Protein AF-A0ABD1NYQ9-F1 (afdb_monomer_lite)

pLDDT: mean 74.1, std 24.16, range [28.47, 98.25]

Organism: NCBI:txid205694

InterPro domains:
  IPR009410 Allene oxide cyclase [PF06351] (4-105)
  IPR009410 Allene oxide cyclase [PF06351] (106-144)
  IPR009410 Allene oxide cyclase [PTHR31843] (4-106)
  IPR034871 Allene oxide cyclase superfamily [SSF141493] (4-106)
  IPR034871 Allene oxide cyclase superfamily [SSF141493] (107-146)
  IPR044859 Allene oxide cyclase/Dirigent protein [G3DSA:2.40.480.10] (2-106)
  IPR044859 Allene oxide cyclase/Dirigent protein [G3DSA:2.40.480.10] (107-146)

Sequence (146 aa):
MWMRKKGDRYEAIYSFYFGDYGHISVQGPYLTYEDTFLAVTGGSGVFEGVYGKVKLQQIVFPFKLFYTFYLQGIKDLPKELVVKPVAPTPAVEPSAVAKAAEPGATGIKDLPKELVVKPVAPTPAVEPSAAAKAAEPGATVSNFTN

Radius of gyration: 18.87 Å; chains: 1; bounding box: 48×45×46 Å

Structure (mmCIF, N/CA/C/O backbone):
data_AF-A0ABD1NYQ9-F1
#
_entry.id   AF-A0ABD1NYQ9-F1
#
loop_
_atom_site.group_PDB
_atom_site.id
_atom_site.type_symbol
_atom_site.label_atom_id
_atom_site.label_alt_id
_atom_site.label_comp_id
_atom_site.label_asym_id
_atom_site.label_entity_id
_atom_site.label_seq_id
_atom_site.pdbx_PDB_ins_code
_atom_site.Cartn_x
_atom_site.Cartn_y
_atom_site.Cartn_z
_atom_site.occupancy
_atom_site.B_iso_or_equiv
_atom_site.auth_seq_id
_atom_site.auth_comp_id
_atom_site.auth_asym_id
_atom_site.auth_atom_id
_atom_site.pdbx_PDB_model_num
ATOM 1 N N . MET A 1 1 ? 27.108 -21.649 -10.436 1.00 34.84 1 MET A N 1
ATOM 2 C CA . MET A 1 1 ? 26.912 -20.466 -11.303 1.00 34.84 1 MET A CA 1
ATOM 3 C C . MET A 1 1 ? 25.720 -19.690 -10.755 1.00 34.84 1 MET A C 1
ATOM 5 O O . MET A 1 1 ? 24.607 -20.183 -10.858 1.00 34.84 1 MET A O 1
ATOM 9 N N . TRP A 1 2 ? 25.940 -18.562 -10.073 1.00 43.78 2 TRP A N 1
ATOM 10 C CA . TRP A 1 2 ? 24.861 -17.779 -9.450 1.00 43.78 2 TRP A CA 1
ATOM 11 C C . TRP A 1 2 ? 24.343 -16.741 -10.451 1.00 43.78 2 TRP A C 1
ATOM 13 O O . TRP A 1 2 ? 25.077 -15.829 -10.829 1.00 43.78 2 TRP A O 1
ATOM 23 N N . MET A 1 3 ? 23.100 -16.884 -10.914 1.00 49.00 3 MET A N 1
ATOM 24 C CA . MET A 1 3 ? 22.448 -15.857 -11.731 1.00 49.00 3 MET A CA 1
ATOM 25 C C . MET A 1 3 ? 22.124 -14.646 -10.846 1.00 49.00 3 MET A C 1
ATOM 27 O O . MET A 1 3 ? 21.293 -14.736 -9.944 1.00 49.00 3 MET A O 1
ATOM 31 N N . ARG A 1 4 ? 22.778 -13.505 -11.093 1.00 62.50 4 ARG A N 1
ATOM 32 C CA . ARG A 1 4 ? 22.405 -12.224 -10.474 1.00 62.50 4 ARG A CA 1
ATOM 33 C C . ARG A 1 4 ? 21.104 -11.728 -11.106 1.00 62.50 4 ARG A C 1
ATOM 35 O O . ARG A 1 4 ? 21.055 -11.536 -12.320 1.00 62.50 4 ARG A O 1
ATOM 42 N N . LYS A 1 5 ? 20.070 -11.481 -10.296 1.00 71.50 5 LYS A N 1
ATOM 43 C CA . LYS A 1 5 ? 18.899 -10.712 -10.742 1.00 71.50 5 LYS A CA 1
ATOM 44 C C . LYS A 1 5 ? 19.327 -9.265 -11.003 1.00 71.50 5 LYS A C 1
ATOM 46 O O . LYS A 1 5 ? 20.144 -8.714 -10.266 1.00 71.50 5 LYS A O 1
ATOM 51 N N . LYS A 1 6 ? 18.827 -8.673 -12.089 1.00 80.75 6 LYS A N 1
ATOM 52 C CA . LYS A 1 6 ? 19.170 -7.310 -12.508 1.00 80.75 6 LYS A CA 1
ATOM 53 C C . LYS A 1 6 ? 18.158 -6.339 -11.896 1.00 80.75 6 LYS A C 1
ATOM 55 O O . LYS A 1 6 ? 17.075 -6.165 -12.441 1.00 80.75 6 LYS A O 1
ATOM 60 N N . GLY A 1 7 ? 18.509 -5.754 -10.757 1.00 83.44 7 GLY A N 1
ATOM 61 C CA . GLY A 1 7 ? 17.722 -4.725 -10.086 1.00 83.44 7 GLY A CA 1
ATOM 62 C C . GLY A 1 7 ? 18.226 -4.454 -8.671 1.00 83.44 7 GLY A C 1
ATOM 63 O O . GLY A 1 7 ? 19.181 -5.088 -8.218 1.00 83.44 7 GLY A O 1
ATOM 64 N N . ASP A 1 8 ? 17.578 -3.514 -7.996 1.00 88.38 8 ASP A N 1
ATOM 65 C CA . ASP A 1 8 ? 18.021 -2.968 -6.718 1.00 88.38 8 ASP A CA 1
ATOM 66 C C . ASP A 1 8 ? 17.158 -3.481 -5.560 1.00 88.38 8 ASP A C 1
ATOM 68 O O . ASP A 1 8 ? 15.987 -3.845 -5.725 1.00 88.38 8 ASP A O 1
ATOM 72 N N . ARG A 1 9 ? 17.764 -3.529 -4.371 1.00 91.00 9 ARG A N 1
ATOM 73 C CA . ARG A 1 9 ? 17.089 -3.836 -3.110 1.00 91.00 9 ARG A CA 1
ATOM 74 C C . ARG A 1 9 ? 17.113 -2.606 -2.223 1.00 91.00 9 ARG A C 1
ATOM 76 O O . ARG A 1 9 ? 18.184 -2.091 -1.917 1.00 91.00 9 ARG A O 1
ATOM 83 N N . TYR A 1 10 ? 15.939 -2.226 -1.745 1.00 91.62 10 TYR A N 1
ATOM 84 C CA . TYR A 1 10 ? 15.756 -1.164 -0.770 1.00 91.62 10 TYR A CA 1
ATOM 85 C C . TYR A 1 10 ? 15.081 -1.710 0.486 1.00 91.62 10 TYR A C 1
ATOM 87 O O . TYR A 1 10 ? 14.274 -2.640 0.417 1.00 91.62 10 TYR A O 1
ATOM 95 N N . GLU A 1 1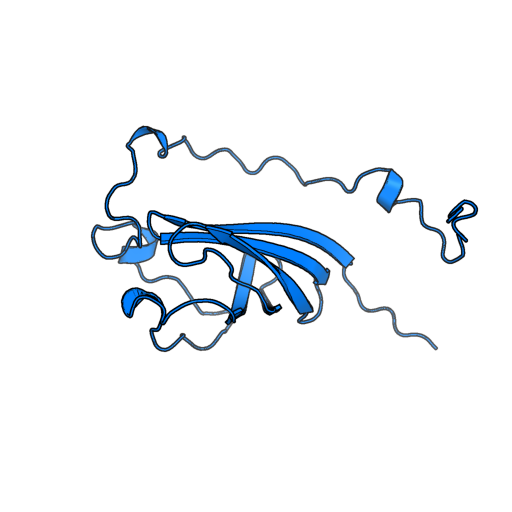1 ? 15.398 -1.098 1.621 1.00 93.56 11 GLU A N 1
ATOM 96 C CA . GLU A 1 11 ? 14.569 -1.156 2.822 1.00 93.56 11 GLU A CA 1
ATOM 97 C C . GLU A 1 11 ? 13.699 0.102 2.817 1.00 93.56 11 GLU A C 1
ATOM 99 O O . GLU A 1 11 ? 14.222 1.216 2.772 1.00 93.56 11 GLU A O 1
ATOM 104 N N . ALA A 1 12 ? 12.380 -0.070 2.779 1.00 91.75 12 ALA A N 1
ATOM 105 C CA . ALA A 1 12 ? 11.437 1.021 2.598 1.00 91.75 12 ALA A CA 1
ATOM 106 C C . ALA A 1 12 ? 10.601 1.232 3.861 1.00 91.75 12 ALA A C 1
ATOM 108 O O . ALA A 1 12 ? 10.087 0.276 4.440 1.00 91.75 12 ALA A O 1
ATOM 109 N N . ILE A 1 13 ? 10.445 2.497 4.252 1.00 96.69 13 ILE A N 1
ATOM 110 C CA . ILE A 1 13 ? 9.573 2.950 5.338 1.00 96.69 13 ILE A CA 1
ATOM 111 C C . ILE A 1 13 ? 8.752 4.109 4.781 1.00 96.69 13 ILE A C 1
ATOM 113 O O . ILE A 1 13 ? 9.320 5.119 4.367 1.00 96.69 13 ILE A O 1
ATOM 117 N N . TYR A 1 14 ? 7.435 3.946 4.703 1.00 95.88 14 TYR A N 1
ATOM 118 C CA . TYR A 1 14 ? 6.533 4.958 4.149 1.00 95.88 14 TYR A CA 1
ATOM 119 C C . TYR A 1 14 ? 5.091 4.730 4.612 1.00 95.88 14 TYR A C 1
ATOM 121 O O . TYR A 1 14 ? 4.774 3.706 5.222 1.00 95.88 14 TYR A O 1
ATOM 129 N N . SER A 1 15 ? 4.214 5.689 4.311 1.00 94.12 15 SER A N 1
ATOM 130 C CA . SER A 1 15 ? 2.808 5.660 4.719 1.00 94.12 15 SER A CA 1
ATOM 131 C C . SER A 1 15 ? 1.874 5.919 3.537 1.00 94.12 15 SER A C 1
ATOM 133 O O . SER A 1 15 ? 2.187 6.693 2.633 1.00 94.12 15 SER A O 1
ATOM 135 N N . PHE A 1 16 ? 0.708 5.278 3.559 1.00 95.00 16 PHE A N 1
ATOM 136 C CA . PHE A 1 16 ? -0.387 5.478 2.614 1.00 95.00 16 PHE A CA 1
ATOM 137 C C . PHE A 1 16 ? -1.454 6.353 3.258 1.00 95.00 16 PHE A C 1
ATOM 139 O O . PHE A 1 16 ? -2.014 5.964 4.281 1.00 95.00 16 PHE A O 1
ATOM 146 N N . TYR A 1 17 ? -1.749 7.503 2.655 1.00 93.31 17 TYR A N 1
ATOM 147 C CA . TYR A 1 17 ? -2.754 8.443 3.147 1.00 93.31 17 TYR A CA 1
ATOM 148 C C . TYR A 1 17 ? -4.071 8.278 2.389 1.00 93.31 17 TYR A C 1
ATOM 150 O O . TYR A 1 17 ? -4.098 8.332 1.161 1.00 93.31 17 TYR A O 1
ATOM 158 N N . PHE A 1 18 ? -5.162 8.125 3.134 1.00 90.50 18 PHE A N 1
ATOM 159 C CA . PHE A 1 18 ? -6.522 7.947 2.622 1.00 90.50 18 PHE A CA 1
ATOM 160 C C . PHE A 1 18 ? -7.418 9.131 3.015 1.00 90.50 18 PHE A C 1
ATOM 162 O O . PHE A 1 18 ? -8.580 8.952 3.368 1.00 90.50 18 PHE A O 1
ATOM 169 N N . GLY A 1 19 ? -6.873 10.351 2.993 1.00 89.44 19 GLY A N 1
ATOM 170 C CA . GLY A 1 19 ? -7.613 11.552 3.384 1.00 89.44 19 GLY A CA 1
ATOM 171 C C . GLY A 1 19 ? -8.132 11.471 4.818 1.00 89.44 19 GLY A C 1
ATOM 172 O O . GLY A 1 19 ? -7.413 11.050 5.727 1.00 89.44 19 GLY A O 1
ATOM 173 N N . ASP A 1 20 ? -9.404 11.820 4.993 1.00 88.88 20 ASP A N 1
ATOM 174 C CA . ASP A 1 20 ? -10.081 11.859 6.294 1.00 88.88 20 ASP A CA 1
ATOM 175 C C . ASP A 1 20 ? -10.214 10.475 6.949 1.00 88.88 20 ASP A C 1
ATOM 177 O O . ASP A 1 20 ? -10.423 10.373 8.158 1.00 88.88 20 ASP A O 1
ATOM 181 N N . TYR A 1 21 ? -10.046 9.391 6.183 1.00 90.94 21 TYR A N 1
ATOM 182 C CA . TYR A 1 21 ? -10.023 8.039 6.739 1.00 90.94 21 TYR A CA 1
ATOM 183 C C . TYR A 1 21 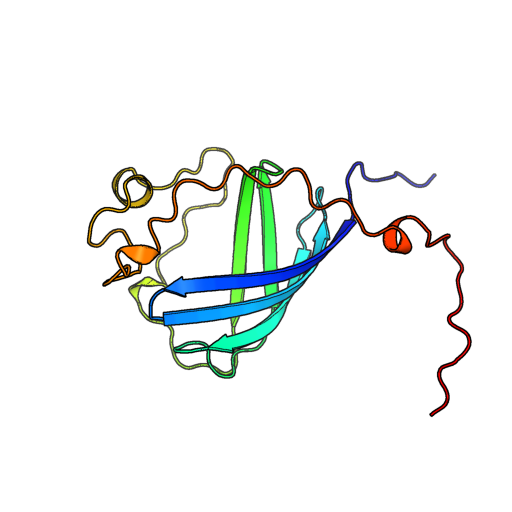? -8.783 7.783 7.606 1.00 90.94 21 TYR A C 1
ATOM 185 O O . TYR A 1 21 ? -8.830 6.933 8.494 1.00 90.94 21 TYR A O 1
ATOM 193 N N . GLY A 1 22 ? -7.689 8.515 7.384 1.00 93.94 22 GLY A N 1
ATOM 194 C CA . GLY A 1 22 ? -6.417 8.336 8.080 1.00 93.94 22 GLY A CA 1
ATOM 195 C C . GLY A 1 22 ? -5.334 7.730 7.191 1.00 93.94 22 GLY A C 1
ATOM 196 O O . GLY A 1 22 ? -5.335 7.909 5.972 1.00 93.94 22 GLY A O 1
ATOM 197 N N . HIS A 1 23 ? -4.371 7.041 7.804 1.00 96.00 23 HIS A N 1
ATOM 198 C CA . HIS A 1 23 ? -3.223 6.479 7.089 1.00 96.00 23 HIS A CA 1
ATOM 199 C C . HIS A 1 23 ? -2.834 5.083 7.583 1.00 96.00 23 HIS A C 1
ATOM 201 O O . HIS A 1 23 ? -3.203 4.687 8.686 1.00 96.00 23 HIS A O 1
ATOM 207 N N . ILE A 1 24 ? -2.051 4.368 6.771 1.00 96.88 24 ILE A N 1
ATOM 208 C CA . ILE A 1 24 ? -1.404 3.090 7.109 1.00 96.88 24 ILE A CA 1
ATOM 209 C C . ILE A 1 24 ? 0.102 3.254 6.919 1.00 96.88 24 ILE A C 1
ATOM 211 O O . ILE A 1 24 ? 0.537 3.680 5.852 1.00 96.88 24 ILE A O 1
ATOM 215 N N . SER A 1 25 ? 0.896 2.885 7.918 1.00 97.69 25 SER A N 1
ATOM 216 C CA . SER A 1 25 ? 2.360 2.892 7.853 1.00 97.69 25 SER A CA 1
ATOM 217 C C . SER A 1 25 ? 2.900 1.491 7.581 1.00 97.69 25 SER A C 1
ATOM 219 O O . SER A 1 25 ? 2.375 0.497 8.092 1.00 97.69 25 SER A O 1
ATOM 221 N N . VAL A 1 26 ? 3.935 1.405 6.743 1.00 97.19 26 VAL A N 1
ATOM 222 C CA . VAL A 1 26 ? 4.550 0.137 6.343 1.00 97.19 26 VAL A CA 1
ATOM 223 C C . VAL A 1 26 ? 6.069 0.188 6.421 1.00 97.19 26 VAL A C 1
ATOM 225 O O . VAL A 1 26 ? 6.686 1.238 6.238 1.00 97.19 26 VAL A O 1
ATOM 228 N N . GLN A 1 27 ? 6.667 -0.975 6.660 1.00 97.75 27 GLN A N 1
ATOM 229 C CA . GLN A 1 27 ? 8.112 -1.159 6.670 1.00 97.75 27 GLN A CA 1
ATOM 230 C C . GLN A 1 27 ? 8.492 -2.509 6.061 1.00 97.75 27 GLN A C 1
ATOM 232 O O . GLN A 1 27 ? 7.873 -3.529 6.366 1.00 97.75 27 GLN A O 1
ATOM 237 N N . GLY A 1 28 ? 9.521 -2.534 5.219 1.00 95.69 28 GLY A N 1
ATOM 238 C CA . GLY A 1 28 ? 10.116 -3.782 4.752 1.00 95.69 28 GLY A CA 1
ATOM 239 C C . GLY A 1 28 ? 10.772 -3.689 3.375 1.00 95.69 28 GLY A C 1
ATOM 240 O O . GLY A 1 28 ? 11.032 -2.594 2.869 1.00 95.69 28 GLY A O 1
ATOM 241 N N . PRO A 1 29 ? 11.027 -4.843 2.737 1.00 95.00 29 PRO A N 1
ATOM 242 C CA . PRO A 1 29 ? 11.801 -4.900 1.509 1.00 95.00 29 PRO A CA 1
ATOM 243 C C . PRO A 1 29 ? 11.015 -4.375 0.303 1.00 95.00 29 PRO A C 1
ATOM 245 O O . PRO A 1 29 ? 9.897 -4.814 0.021 1.00 95.00 29 PRO A O 1
ATOM 248 N N . TYR A 1 30 ? 11.657 -3.509 -0.478 1.00 93.25 30 TYR A N 1
ATOM 249 C CA . TYR A 1 30 ? 11.234 -3.125 -1.822 1.00 93.25 30 TYR A CA 1
ATOM 250 C C . TYR A 1 30 ? 12.280 -3.596 -2.835 1.00 93.25 30 TYR A C 1
ATOM 252 O O . TYR A 1 30 ? 13.427 -3.145 -2.818 1.00 93.25 30 TYR A O 1
ATOM 260 N N . LEU A 1 31 ? 11.890 -4.533 -3.700 1.00 90.50 31 LEU A N 1
ATOM 261 C CA . LEU A 1 31 ? 12.751 -5.107 -4.731 1.00 90.50 31 LEU A CA 1
ATOM 262 C C . LEU A 1 31 ? 12.261 -4.660 -6.104 1.00 90.50 31 LEU A C 1
ATOM 264 O O . LEU A 1 31 ? 11.085 -4.798 -6.426 1.00 90.50 31 LEU A O 1
ATOM 268 N N . THR A 1 32 ? 13.160 -4.148 -6.943 1.00 88.75 32 THR A N 1
ATOM 269 C CA . THR A 1 32 ? 12.770 -3.589 -8.250 1.00 88.75 32 THR A CA 1
ATOM 270 C C . THR A 1 32 ? 12.560 -4.645 -9.341 1.00 88.75 32 THR A C 1
ATOM 272 O O . THR A 1 32 ? 12.553 -4.300 -10.520 1.00 88.75 32 THR A O 1
ATOM 275 N N . TYR A 1 33 ? 12.513 -5.925 -8.977 1.00 84.38 33 TYR A N 1
ATOM 276 C CA . TYR A 1 33 ? 12.546 -7.057 -9.907 1.00 84.38 33 TYR A CA 1
ATOM 277 C C . TYR A 1 33 ? 11.636 -8.219 -9.491 1.00 84.38 33 TYR A C 1
ATOM 279 O O . TYR A 1 33 ? 11.569 -9.221 -10.204 1.00 84.38 33 TYR A O 1
ATOM 287 N N . GLU A 1 34 ? 10.974 -8.129 -8.336 1.00 89.56 34 GLU A N 1
ATOM 288 C CA . GLU A 1 34 ? 10.034 -9.139 -7.858 1.00 89.56 34 GLU A CA 1
ATOM 289 C C . GLU A 1 34 ? 9.043 -8.558 -6.849 1.00 89.56 34 GLU A C 1
ATOM 291 O O . GLU A 1 34 ? 9.306 -7.537 -6.214 1.00 89.56 34 GLU A O 1
ATOM 296 N N . ASP A 1 35 ? 7.907 -9.238 -6.703 1.00 93.38 35 ASP A N 1
ATOM 297 C CA . ASP A 1 35 ? 6.917 -8.928 -5.678 1.00 93.38 35 ASP A CA 1
ATOM 298 C C . ASP A 1 35 ? 7.509 -9.120 -4.274 1.00 93.38 35 ASP A C 1
ATOM 300 O O . ASP A 1 35 ? 8.230 -10.086 -4.011 1.00 93.38 35 ASP A O 1
ATOM 304 N N . THR A 1 36 ? 7.122 -8.255 -3.339 1.00 93.56 36 THR A N 1
ATOM 305 C CA . THR A 1 36 ? 7.538 -8.351 -1.935 1.00 93.56 36 THR A CA 1
ATOM 306 C C . THR A 1 36 ? 6.356 -8.264 -0.980 1.00 93.56 36 THR A C 1
ATOM 308 O O . THR A 1 36 ? 5.233 -7.926 -1.358 1.00 93.56 36 THR A O 1
ATOM 311 N N . PHE A 1 37 ? 6.612 -8.584 0.288 1.00 97.19 37 PHE A N 1
ATOM 312 C CA . PHE A 1 37 ? 5.704 -8.277 1.384 1.00 97.19 37 PHE A CA 1
ATOM 313 C C . PHE A 1 37 ? 6.375 -7.296 2.339 1.00 97.19 37 PHE A C 1
ATOM 315 O O . PHE A 1 37 ? 7.498 -7.541 2.776 1.00 97.19 37 PHE A O 1
ATOM 322 N N . LEU A 1 38 ? 5.666 -6.224 2.680 1.00 97.06 38 LEU A N 1
ATOM 323 C CA . LEU A 1 38 ? 6.049 -5.288 3.732 1.00 97.06 38 LEU A CA 1
ATOM 324 C C . LEU A 1 38 ? 5.147 -5.507 4.949 1.00 97.06 38 LEU A C 1
ATOM 326 O O . LEU A 1 38 ? 3.984 -5.902 4.812 1.00 97.06 38 LEU A O 1
ATOM 330 N N . ALA A 1 39 ? 5.681 -5.258 6.138 1.00 98.25 39 ALA A N 1
ATOM 331 C CA . ALA A 1 39 ? 4.914 -5.268 7.372 1.00 98.25 39 ALA A CA 1
ATOM 332 C C . ALA A 1 39 ? 4.042 -4.013 7.449 1.00 98.25 39 ALA A C 1
ATOM 334 O O . ALA A 1 39 ? 4.505 -2.916 7.143 1.00 98.25 39 ALA A O 1
ATOM 335 N N . VAL A 1 40 ? 2.792 -4.175 7.880 1.00 98.06 40 VAL A N 1
ATOM 336 C CA . VAL A 1 40 ? 1.943 -3.054 8.297 1.00 98.06 40 VAL A CA 1
ATOM 337 C C . VAL A 1 40 ? 2.257 -2.780 9.762 1.00 98.06 40 VAL A C 1
ATOM 339 O O . VAL A 1 40 ? 2.017 -3.641 10.607 1.00 98.06 40 VAL A O 1
ATOM 342 N N . THR A 1 41 ? 2.832 -1.612 10.046 1.00 97.62 41 THR A N 1
ATOM 343 C CA . THR A 1 41 ? 3.350 -1.253 11.377 1.00 97.62 41 THR A CA 1
ATOM 344 C C . THR A 1 41 ? 2.354 -0.470 12.226 1.00 97.62 41 THR A C 1
ATOM 346 O O . THR A 1 41 ? 2.564 -0.321 13.426 1.00 97.62 41 THR A O 1
ATOM 349 N N . GLY A 1 42 ? 1.272 0.020 11.624 1.00 96.19 42 GLY A N 1
ATOM 350 C CA . GLY A 1 42 ? 0.217 0.751 12.316 1.00 96.19 42 GLY A CA 1
ATOM 351 C C . GLY A 1 42 ? -0.583 1.635 11.368 1.00 96.19 42 GLY A C 1
ATOM 352 O O . GLY A 1 42 ? -0.360 1.642 10.155 1.00 96.19 42 GLY A O 1
ATOM 353 N N . GLY A 1 43 ? -1.503 2.409 11.933 1.00 96.44 43 GLY A N 1
ATOM 354 C CA . GLY A 1 43 ? -2.329 3.355 11.194 1.00 96.44 43 GLY A CA 1
ATOM 355 C C . GLY A 1 43 ? -3.082 4.313 12.110 1.00 96.44 43 GLY A C 1
ATOM 356 O O . GLY A 1 43 ? -3.004 4.208 13.334 1.00 96.44 43 GLY A O 1
ATOM 357 N N . SER A 1 44 ? -3.801 5.258 11.509 1.00 95.44 44 SER A N 1
ATOM 358 C CA . SER A 1 44 ? -4.644 6.237 12.207 1.00 95.44 44 SER A CA 1
ATOM 359 C C . SER A 1 44 ? -6.062 6.267 11.640 1.00 95.44 44 SER A C 1
ATOM 361 O O . SER A 1 44 ? -6.314 5.751 10.550 1.00 95.44 44 SER A O 1
ATOM 363 N N . GLY A 1 45 ? -6.980 6.937 12.341 1.00 95.19 45 GLY A N 1
ATOM 364 C CA . GLY A 1 45 ? -8.365 7.084 11.893 1.00 95.19 45 GLY A CA 1
ATOM 365 C C . GLY A 1 45 ? -9.076 5.733 11.867 1.00 95.19 45 GLY A C 1
ATOM 366 O O . GLY A 1 45 ? -9.039 4.995 12.846 1.00 95.19 45 GLY A O 1
ATOM 367 N N . VAL A 1 46 ? -9.679 5.364 10.735 1.00 94.44 46 VAL A N 1
ATOM 368 C CA . VAL A 1 46 ? -10.339 4.049 10.593 1.00 94.44 46 VAL A CA 1
ATOM 369 C C . VAL A 1 46 ? -9.351 2.876 10.641 1.00 94.44 46 VAL A C 1
ATOM 371 O O . VAL A 1 46 ? -9.770 1.732 10.802 1.00 94.44 46 VAL A O 1
ATOM 374 N N . PHE A 1 47 ? -8.049 3.157 10.518 1.00 96.19 47 PHE A N 1
ATOM 375 C CA . PHE A 1 47 ? -6.963 2.179 10.567 1.00 96.19 47 PHE A CA 1
ATOM 376 C C . PHE A 1 47 ? -6.241 2.138 11.923 1.00 96.19 47 PHE A C 1
ATOM 378 O O . PHE A 1 47 ? -5.165 1.552 12.030 1.00 96.19 47 PHE A O 1
ATOM 385 N N . GLU A 1 48 ? -6.776 2.780 12.962 1.00 97.06 48 GLU A N 1
ATOM 386 C CA . GLU A 1 48 ? -6.173 2.740 14.296 1.00 97.06 48 GLU A CA 1
ATOM 387 C C . GLU A 1 48 ? -6.080 1.297 14.827 1.00 97.06 48 GLU A C 1
ATOM 389 O O . GLU A 1 48 ? -7.051 0.543 14.792 1.00 97.06 48 GLU A O 1
ATOM 394 N N . GLY A 1 49 ? -4.889 0.901 15.292 1.00 95.12 49 GLY A N 1
ATOM 395 C CA . GLY A 1 49 ? -4.615 -0.462 15.770 1.00 95.12 49 GLY A CA 1
ATOM 396 C C . GLY A 1 49 ? -4.383 -1.507 14.670 1.00 95.12 49 GLY A C 1
ATOM 397 O O . GLY A 1 49 ? -4.241 -2.690 14.981 1.00 95.12 49 GLY A O 1
ATOM 398 N N . VAL A 1 50 ? -4.324 -1.100 13.395 1.00 97.81 50 VAL A N 1
ATOM 399 C CA . VAL A 1 50 ? -4.114 -2.032 12.281 1.00 97.81 50 VAL A CA 1
ATOM 400 C C . VAL A 1 50 ? -2.740 -2.697 12.326 1.00 97.81 50 VAL A C 1
ATOM 402 O O . VAL A 1 50 ? -1.719 -2.057 12.568 1.00 97.81 50 VAL A O 1
ATOM 405 N N . TYR A 1 51 ? -2.710 -3.987 12.010 1.00 97.75 51 TYR A N 1
ATOM 406 C CA . TYR A 1 51 ? -1.484 -4.745 11.784 1.00 97.75 51 TYR A CA 1
ATOM 407 C C . TYR A 1 51 ? -1.676 -5.739 10.633 1.00 97.75 51 TYR A C 1
ATOM 409 O O . TYR A 1 51 ? -2.785 -5.943 10.133 1.00 97.75 51 TYR A O 1
ATOM 417 N N . GLY A 1 52 ? -0.584 -6.361 10.188 1.00 97.06 52 GLY A N 1
ATOM 418 C CA . GLY A 1 52 ? -0.610 -7.374 9.136 1.00 97.06 52 GLY A CA 1
ATOM 419 C C . GLY A 1 52 ? 0.516 -7.188 8.129 1.00 97.06 52 GLY A C 1
ATOM 420 O O . GLY A 1 52 ? 1.641 -6.839 8.483 1.00 97.06 52 GLY A O 1
ATOM 421 N N . LYS A 1 53 ? 0.218 -7.441 6.854 1.00 97.19 53 LYS A N 1
ATOM 422 C CA . LYS A 1 53 ? 1.189 -7.322 5.761 1.00 97.19 53 LYS A CA 1
ATOM 423 C C . LYS A 1 53 ? 0.552 -6.728 4.516 1.00 97.19 53 LYS A C 1
ATOM 425 O O . LYS A 1 53 ? -0.642 -6.902 4.281 1.00 97.19 53 LYS A O 1
ATOM 430 N N . VAL A 1 54 ? 1.360 -6.093 3.681 1.00 97.25 54 VAL A N 1
ATOM 431 C CA . VAL A 1 54 ? 0.961 -5.633 2.351 1.00 97.25 54 VAL A CA 1
ATOM 432 C C . VAL A 1 54 ? 1.819 -6.325 1.305 1.00 97.25 54 VAL A C 1
ATOM 434 O O . VAL A 1 54 ? 3.040 -6.371 1.430 1.00 97.25 54 VAL A O 1
ATOM 437 N N . LYS A 1 55 ? 1.184 -6.895 0.280 1.00 96.31 55 LYS A N 1
ATOM 438 C CA . LYS A 1 55 ? 1.886 -7.369 -0.913 1.00 96.31 55 LYS A CA 1
ATOM 439 C C . LYS A 1 55 ? 2.130 -6.179 -1.828 1.00 96.31 55 LYS A C 1
ATOM 441 O O . LYS A 1 55 ? 1.165 -5.521 -2.209 1.00 96.31 55 LYS A O 1
ATOM 446 N N . LEU A 1 56 ? 3.380 -5.941 -2.193 1.00 94.31 56 LEU A N 1
ATOM 447 C CA . LEU A 1 56 ? 3.778 -4.989 -3.219 1.00 94.31 56 LEU A CA 1
ATOM 448 C C . LEU A 1 56 ? 4.023 -5.766 -4.508 1.00 94.31 56 LEU A C 1
ATOM 450 O O . LEU A 1 56 ? 4.850 -6.675 -4.541 1.00 94.31 56 LEU A O 1
ATOM 454 N N . GLN A 1 57 ? 3.293 -5.405 -5.558 1.00 91.81 57 GLN A N 1
ATOM 455 C CA . GLN A 1 57 ? 3.477 -5.937 -6.900 1.00 91.81 57 GLN A CA 1
ATOM 456 C C . GLN A 1 57 ? 3.928 -4.838 -7.843 1.00 91.81 57 GLN A C 1
ATOM 458 O O . GLN A 1 57 ? 3.337 -3.757 -7.897 1.00 91.81 57 GLN A O 1
ATOM 463 N N . GLN A 1 58 ? 4.964 -5.120 -8.614 1.00 87.19 58 GLN A N 1
ATOM 464 C CA . GLN A 1 58 ? 5.489 -4.170 -9.574 1.00 87.19 58 GLN A CA 1
ATOM 465 C C . GLN A 1 58 ? 4.857 -4.419 -10.944 1.00 87.19 58 GLN A C 1
ATOM 467 O O . GLN A 1 58 ? 5.099 -5.450 -11.563 1.00 87.19 58 GLN A O 1
ATOM 472 N N . ILE A 1 59 ? 4.040 -3.476 -11.425 1.00 86.56 59 ILE A N 1
ATOM 473 C CA . ILE A 1 59 ? 3.407 -3.590 -12.746 1.00 86.56 59 ILE A CA 1
ATOM 474 C C . ILE A 1 59 ? 4.350 -3.041 -13.822 1.00 86.56 59 ILE A C 1
ATOM 476 O O . ILE A 1 59 ? 4.662 -3.723 -14.793 1.00 86.56 59 ILE A O 1
ATOM 480 N N . VAL A 1 60 ? 4.793 -1.792 -13.653 1.00 86.75 60 VAL A N 1
ATOM 481 C CA . VAL A 1 60 ? 5.733 -1.113 -14.555 1.00 86.75 60 VAL A CA 1
ATOM 482 C C . VAL A 1 60 ? 6.715 -0.342 -13.689 1.00 86.75 60 VAL A C 1
ATOM 484 O O . VAL A 1 60 ? 6.355 0.682 -13.116 1.00 86.75 60 VAL A O 1
ATOM 487 N N . PHE A 1 61 ? 7.949 -0.822 -13.563 1.00 81.88 61 PHE A N 1
ATOM 488 C CA . PHE A 1 61 ? 8.977 -0.103 -12.810 1.00 81.88 61 PHE A CA 1
ATOM 489 C C . PHE A 1 61 ? 9.377 1.209 -13.509 1.00 81.88 61 PHE A C 1
ATOM 491 O O . PHE A 1 61 ? 9.569 1.192 -14.727 1.00 81.88 61 PHE A O 1
ATOM 498 N N . PRO A 1 62 ? 9.580 2.324 -12.778 1.00 83.00 62 PRO A N 1
ATOM 499 C CA . PRO A 1 62 ? 9.203 2.597 -11.381 1.00 83.00 62 PRO A CA 1
ATOM 500 C C . PRO A 1 62 ? 7.801 3.22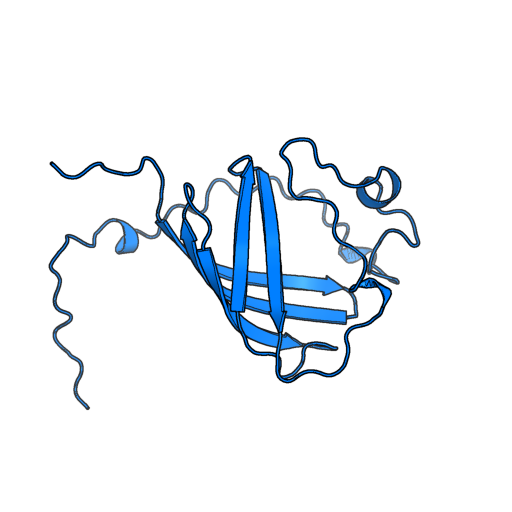3 -11.213 1.00 83.00 62 PRO A C 1
ATOM 502 O O . PRO A 1 62 ? 7.449 3.644 -10.117 1.00 83.00 62 PRO A O 1
ATOM 505 N N . PHE A 1 63 ? 7.008 3.326 -12.281 1.00 86.12 63 PHE A N 1
ATOM 506 C CA . PHE A 1 63 ? 5.828 4.194 -12.344 1.00 86.12 63 PHE A CA 1
ATOM 507 C C . PHE A 1 63 ? 4.519 3.592 -11.816 1.00 86.12 63 PHE A C 1
ATOM 509 O O . PHE A 1 63 ? 3.664 4.334 -11.341 1.00 86.12 63 PHE A O 1
ATOM 516 N N . LYS A 1 64 ? 4.319 2.273 -11.926 1.00 88.25 64 LYS A N 1
ATOM 517 C CA . LYS A 1 64 ? 3.060 1.608 -11.554 1.00 88.25 64 LYS A CA 1
ATOM 518 C C . LYS A 1 64 ? 3.326 0.451 -10.600 1.00 88.25 64 LYS A C 1
ATOM 520 O O . LYS A 1 64 ? 3.896 -0.570 -10.991 1.00 88.25 64 LYS A O 1
ATOM 525 N N . LEU A 1 65 ? 2.863 0.611 -9.364 1.00 91.25 65 LEU A N 1
ATOM 526 C CA . LEU A 1 65 ? 2.879 -0.408 -8.320 1.00 91.25 65 LEU A CA 1
ATOM 527 C C . LEU A 1 65 ? 1.447 -0.711 -7.885 1.00 91.25 65 LEU A C 1
ATOM 529 O O . LEU A 1 65 ? 0.590 0.170 -7.895 1.00 91.25 65 LEU A O 1
ATOM 533 N N . PHE A 1 66 ? 1.198 -1.954 -7.493 1.00 92.88 66 PHE A N 1
ATOM 534 C CA . PHE A 1 66 ? -0.095 -2.406 -7.004 1.00 92.88 66 PHE A CA 1
ATOM 535 C C . PHE A 1 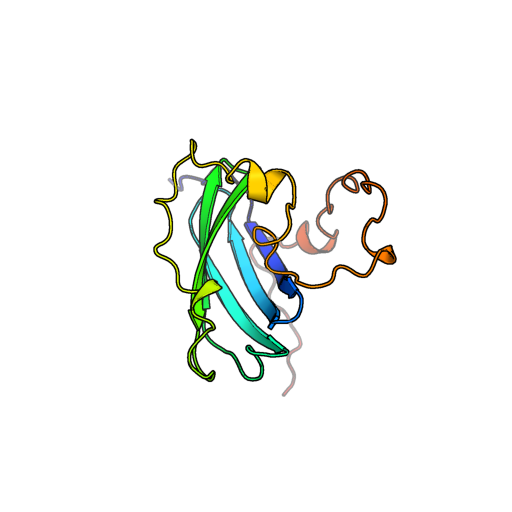66 ? 0.055 -3.055 -5.638 1.00 92.88 66 PHE A C 1
ATOM 537 O O . PHE A 1 66 ? 0.897 -3.933 -5.447 1.00 92.88 66 PHE A O 1
ATOM 544 N N . TYR A 1 67 ? -0.770 -2.616 -4.691 1.00 95.38 67 TYR A N 1
ATOM 545 C CA . TYR A 1 67 ? -0.704 -3.050 -3.304 1.00 95.38 67 TYR A CA 1
ATOM 546 C C . TYR A 1 67 ? -1.936 -3.865 -2.937 1.00 95.38 67 TYR A C 1
ATOM 548 O O . TYR A 1 67 ? -3.064 -3.475 -3.227 1.00 95.38 67 TYR A O 1
ATOM 556 N N . THR A 1 68 ? -1.728 -4.995 -2.268 1.00 95.00 68 THR A N 1
ATOM 557 C CA . THR A 1 68 ? -2.810 -5.780 -1.662 1.00 95.00 68 THR A CA 1
ATOM 558 C C . THR A 1 68 ? -2.572 -5.870 -0.167 1.00 95.00 68 THR A C 1
ATOM 560 O O . THR A 1 68 ? -1.639 -6.540 0.279 1.00 95.00 68 THR A O 1
ATOM 563 N N . PHE A 1 69 ? -3.402 -5.177 0.605 1.00 95.50 69 PHE A N 1
ATOM 564 C CA . PHE A 1 69 ? -3.308 -5.148 2.057 1.00 95.50 69 PHE A CA 1
ATOM 565 C C . PHE A 1 69 ? -4.063 -6.324 2.679 1.00 95.50 69 PHE A C 1
ATOM 567 O O . PHE A 1 69 ? -5.223 -6.571 2.360 1.00 95.50 69 PHE A O 1
ATOM 574 N N . TYR A 1 70 ? -3.404 -7.023 3.599 1.00 95.94 70 TYR A N 1
ATOM 575 C CA . TYR A 1 70 ? -3.981 -8.081 4.422 1.00 95.94 70 TYR A CA 1
ATOM 576 C C . TYR A 1 70 ? -4.069 -7.550 5.853 1.00 95.94 70 TYR A C 1
ATOM 578 O O . TYR A 1 70 ? -3.173 -7.792 6.667 1.00 95.94 70 TYR A O 1
ATOM 586 N N . LEU A 1 71 ? -5.102 -6.743 6.102 1.00 95.00 71 LEU A N 1
ATOM 587 C CA . LEU A 1 71 ? -5.279 -5.992 7.345 1.00 95.00 71 LEU A CA 1
ATOM 588 C C . LEU A 1 71 ? -5.977 -6.833 8.413 1.00 95.00 71 LEU A C 1
ATOM 590 O O . LEU A 1 71 ? -6.901 -7.591 8.121 1.00 95.00 71 LEU A O 1
ATOM 594 N N . GLN A 1 72 ? -5.530 -6.675 9.653 1.00 94.50 72 GLN A N 1
ATOM 595 C CA . GLN A 1 72 ? -6.092 -7.289 10.851 1.00 94.50 72 GLN A CA 1
ATOM 596 C C . GLN A 1 72 ? -6.166 -6.246 11.972 1.00 94.50 72 GLN A C 1
ATOM 598 O O . GLN A 1 72 ? -5.528 -5.196 11.894 1.00 94.50 72 GLN A O 1
ATOM 603 N N . GLY A 1 73 ? -6.943 -6.538 13.017 1.00 93.94 73 GLY A N 1
ATOM 604 C CA . GLY A 1 73 ? -7.046 -5.679 14.204 1.00 93.94 73 GLY A CA 1
ATOM 605 C C . GLY A 1 73 ? -7.978 -4.475 14.068 1.00 93.94 73 GLY A C 1
ATOM 606 O O . GLY A 1 73 ? -8.115 -3.720 15.023 1.00 93.94 73 GLY A O 1
ATOM 607 N N . ILE A 1 74 ? -8.649 -4.313 12.925 1.00 94.62 74 ILE A N 1
ATOM 608 C CA . ILE A 1 74 ? -9.578 -3.207 12.659 1.00 94.62 74 ILE A CA 1
ATOM 609 C C . ILE A 1 74 ? -10.991 -3.706 12.364 1.00 94.62 74 ILE A C 1
ATOM 611 O O . ILE A 1 74 ? -11.205 -4.882 12.064 1.00 94.62 74 ILE A O 1
ATOM 615 N N . LYS A 1 75 ? -11.959 -2.789 12.456 1.00 91.19 75 LYS A N 1
ATOM 616 C CA . LYS A 1 75 ? -13.350 -3.016 12.042 1.00 91.19 75 LYS A CA 1
ATOM 617 C C . LYS A 1 75 ? -13.454 -3.116 10.516 1.00 91.19 75 LYS A C 1
ATOM 619 O O . LYS A 1 75 ? -12.494 -2.841 9.797 1.00 91.19 75 LYS A O 1
ATOM 624 N N . ASP A 1 76 ? -14.643 -3.472 10.034 1.00 89.88 76 ASP A N 1
ATOM 625 C CA . ASP A 1 76 ? -14.934 -3.491 8.603 1.00 89.88 76 ASP A CA 1
ATOM 626 C C . ASP A 1 76 ? -14.610 -2.145 7.945 1.00 89.88 76 ASP A C 1
ATOM 628 O O . ASP A 1 76 ? -14.970 -1.073 8.442 1.00 89.88 76 ASP A O 1
ATOM 632 N N . LEU A 1 77 ? -13.925 -2.220 6.804 1.00 89.00 77 LEU A N 1
ATOM 633 C CA . LEU A 1 77 ? -13.533 -1.045 6.041 1.00 89.00 77 LEU A CA 1
ATOM 634 C C . LEU A 1 77 ? -14.757 -0.360 5.406 1.00 89.00 77 LEU A C 1
ATOM 636 O O . LEU A 1 77 ? -15.720 -1.035 5.020 1.00 89.00 77 LEU A O 1
ATOM 640 N N . PRO A 1 78 ? -14.713 0.973 5.220 1.00 86.31 78 PRO A N 1
ATOM 641 C CA . PRO A 1 78 ? -15.713 1.696 4.445 1.00 86.31 78 PRO A CA 1
ATOM 642 C C . PRO A 1 78 ? -15.919 1.056 3.068 1.00 86.31 78 PRO A C 1
ATOM 644 O O . PRO A 1 78 ? -14.955 0.758 2.364 1.00 86.31 78 PRO A O 1
ATOM 647 N N . LYS A 1 79 ? -17.180 0.884 2.653 1.00 85.56 79 LYS A N 1
ATOM 648 C CA . LYS A 1 79 ? -17.541 0.214 1.386 1.00 85.56 79 LYS A CA 1
ATOM 649 C C . LYS A 1 79 ? -16.893 0.855 0.154 1.00 85.56 79 LYS A C 1
ATOM 651 O O . LYS A 1 79 ? -16.642 0.166 -0.827 1.00 85.56 79 LYS A O 1
ATOM 656 N N . GLU A 1 80 ? -16.600 2.150 0.228 1.00 83.94 80 GLU A N 1
ATOM 657 C CA . GLU A 1 80 ? -15.904 2.915 -0.811 1.00 83.94 80 GLU A CA 1
ATOM 658 C C . GLU A 1 80 ? -14.470 2.408 -1.065 1.00 83.94 80 GLU A C 1
ATOM 660 O O . GLU A 1 80 ? -13.978 2.502 -2.185 1.00 83.94 80 GLU A O 1
ATOM 665 N N . LEU A 1 81 ? -13.816 1.822 -0.054 1.00 83.50 81 LEU A N 1
ATOM 666 C CA . LEU A 1 81 ? -12.460 1.267 -0.150 1.00 83.50 81 LEU A CA 1
ATOM 667 C C . LEU A 1 81 ? -12.445 -0.229 -0.507 1.00 83.50 81 LEU A C 1
ATOM 669 O O . LEU A 1 81 ? -11.401 -0.759 -0.881 1.00 83.50 81 LEU A O 1
ATOM 673 N N . VAL A 1 82 ? -13.591 -0.914 -0.415 1.00 86.25 82 VAL A N 1
ATOM 674 C CA . VAL A 1 82 ? -13.731 -2.364 -0.658 1.00 86.25 82 VAL A CA 1
ATOM 675 C C . VAL A 1 82 ? -14.472 -2.620 -1.972 1.00 86.25 82 VAL A C 1
ATOM 677 O O . VAL A 1 82 ? -15.409 -3.414 -2.062 1.00 86.25 82 VAL A O 1
ATOM 680 N N . VAL A 1 83 ? -14.064 -1.910 -3.020 1.00 85.81 83 VAL A N 1
ATOM 681 C CA . VAL A 1 83 ? -14.554 -2.149 -4.380 1.00 85.81 83 VAL A CA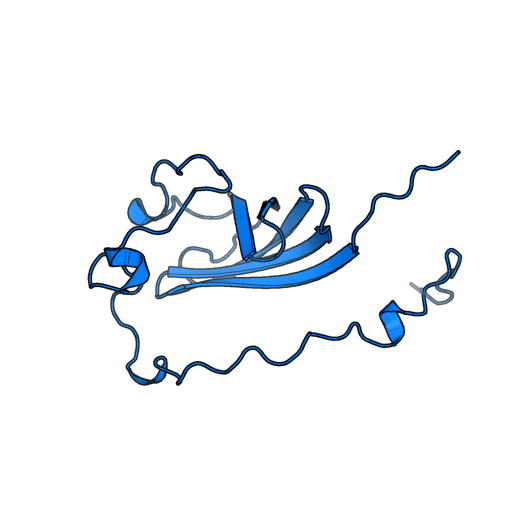 1
ATOM 682 C C . VAL A 1 83 ? -13.765 -3.273 -5.043 1.00 85.81 83 VAL A C 1
ATOM 684 O O . VAL A 1 83 ? -12.618 -3.548 -4.687 1.00 85.81 83 VAL A O 1
ATOM 687 N N . LYS A 1 84 ? -14.368 -3.936 -6.036 1.00 86.00 84 LYS A N 1
ATOM 688 C CA . LYS A 1 84 ? -13.670 -4.963 -6.818 1.00 86.00 84 LYS A CA 1
ATOM 689 C C . LYS A 1 84 ? -12.458 -4.323 -7.517 1.00 86.00 84 LYS A C 1
ATOM 691 O O . LYS A 1 84 ? -12.665 -3.448 -8.360 1.00 86.00 84 LYS A O 1
ATOM 696 N N . PRO A 1 85 ? -11.218 -4.750 -7.216 1.00 86.62 85 PRO A N 1
ATOM 697 C CA . PRO A 1 85 ? -10.044 -4.165 -7.839 1.00 86.62 85 PRO A CA 1
ATOM 698 C C . PRO A 1 85 ? -9.996 -4.515 -9.329 1.00 86.62 85 PRO A C 1
ATOM 700 O O . PRO A 1 85 ? -10.344 -5.626 -9.741 1.00 86.62 85 PRO A O 1
ATOM 703 N N . VAL A 1 86 ? -9.534 -3.563 -10.138 1.00 86.06 86 VAL A N 1
ATOM 704 C CA . VAL A 1 86 ? -9.186 -3.815 -11.540 1.00 86.06 86 VAL A CA 1
ATOM 705 C C . VAL A 1 86 ? -7.924 -4.677 -11.578 1.00 86.06 86 VAL A C 1
ATOM 707 O O . VAL A 1 86 ? -7.023 -4.501 -10.758 1.00 86.06 86 VAL A O 1
ATOM 710 N N . ALA A 1 87 ? -7.858 -5.619 -12.521 1.00 86.38 87 ALA A N 1
ATOM 711 C CA . ALA A 1 87 ? -6.703 -6.496 -12.656 1.00 86.38 87 ALA A CA 1
ATOM 712 C C . ALA A 1 87 ? -5.412 -5.676 -12.889 1.00 86.38 87 ALA A C 1
ATOM 714 O O . ALA A 1 87 ? -5.396 -4.814 -13.777 1.00 86.38 87 ALA A O 1
ATOM 715 N N . PRO A 1 88 ? -4.330 -5.940 -12.132 1.00 87.00 88 PRO A N 1
ATOM 716 C CA . PRO A 1 88 ? -3.078 -5.210 -12.273 1.00 87.00 88 PRO A CA 1
ATOM 717 C C . PRO A 1 88 ? -2.410 -5.578 -13.603 1.00 87.00 88 PRO A C 1
ATOM 719 O O . PRO A 1 88 ? -1.874 -6.671 -13.768 1.00 87.00 88 PRO A O 1
ATOM 722 N N . THR A 1 89 ? -2.461 -4.665 -14.573 1.00 86.94 89 THR A N 1
ATOM 723 C CA . THR A 1 89 ? -1.856 -4.828 -15.904 1.00 86.94 89 THR A CA 1
ATOM 724 C C . THR A 1 89 ? -1.118 -3.551 -16.310 1.00 86.94 89 THR A C 1
ATOM 726 O O . THR A 1 89 ? -1.495 -2.473 -15.852 1.00 86.94 89 THR A O 1
ATOM 729 N N . PRO A 1 90 ? -0.098 -3.605 -17.189 1.00 84.12 90 PRO A N 1
ATOM 730 C CA . PRO A 1 90 ? 0.637 -2.405 -17.613 1.00 84.12 90 PRO A CA 1
ATOM 731 C C . PRO A 1 90 ? -0.239 -1.297 -18.223 1.00 84.12 90 PRO A C 1
ATOM 733 O O . PRO A 1 90 ? 0.069 -0.111 -18.081 1.00 84.12 90 PRO A O 1
ATOM 736 N N . ALA A 1 91 ? -1.348 -1.683 -18.860 1.00 85.69 91 ALA A N 1
ATOM 737 C CA . ALA A 1 91 ? -2.304 -0.781 -19.498 1.00 85.69 91 ALA A CA 1
ATOM 738 C C . ALA A 1 91 ? -3.325 -0.161 -18.525 1.00 85.69 91 ALA A C 1
ATOM 740 O O . ALA A 1 91 ? -4.122 0.672 -18.947 1.00 85.69 91 ALA A O 1
ATOM 741 N N . VAL A 1 92 ? -3.332 -0.558 -17.246 1.00 85.12 92 VAL A N 1
ATOM 742 C CA . VAL A 1 92 ? -4.284 -0.017 -16.269 1.00 85.12 92 VAL A CA 1
ATOM 743 C C . VAL A 1 92 ? -4.018 1.470 -16.037 1.00 85.12 92 VAL A C 1
ATOM 745 O O . VAL A 1 92 ? -2.873 1.881 -15.841 1.00 85.12 92 VAL A O 1
ATOM 748 N N . GLU A 1 93 ? -5.076 2.272 -16.054 1.00 85.00 93 GLU A N 1
ATOM 749 C CA . GLU A 1 93 ? -5.029 3.721 -15.859 1.00 85.00 93 GLU A CA 1
ATOM 750 C C . GLU A 1 93 ? -6.114 4.147 -14.857 1.00 85.00 93 GLU A C 1
ATOM 752 O O . GLU A 1 93 ? -7.172 3.508 -14.794 1.00 85.00 93 GLU A O 1
ATOM 757 N N . PRO A 1 94 ? -5.891 5.225 -14.083 1.00 83.00 94 PRO A N 1
ATOM 758 C CA . PRO A 1 94 ? -6.958 5.874 -13.328 1.00 83.00 94 PRO A CA 1
ATOM 759 C C . PRO A 1 94 ? -8.081 6.348 -14.260 1.00 83.00 94 PRO A C 1
ATOM 761 O O . PRO A 1 94 ? -7.829 6.734 -15.404 1.00 83.00 94 PRO A O 1
ATOM 764 N N . SER A 1 95 ? -9.322 6.382 -13.768 1.00 80.62 95 SER A N 1
ATOM 765 C CA . SER A 1 95 ? -10.420 7.001 -14.520 1.00 80.62 95 SER A CA 1
ATOM 766 C C . SER A 1 95 ? -10.158 8.498 -14.745 1.00 80.62 95 SER A C 1
ATOM 768 O O . SER A 1 95 ? -9.458 9.141 -13.959 1.00 80.62 95 SER A O 1
ATOM 770 N N . ALA A 1 96 ? -10.741 9.077 -15.802 1.00 80.31 96 ALA A N 1
ATOM 771 C CA . ALA A 1 96 ? -10.558 10.495 -16.130 1.00 80.31 96 ALA A CA 1
ATOM 772 C C . ALA A 1 96 ? -10.970 11.423 -14.972 1.00 80.31 96 ALA A C 1
ATOM 774 O O . ALA A 1 96 ? -10.233 12.346 -14.638 1.00 80.31 96 ALA A O 1
ATOM 775 N N . VAL A 1 97 ? -12.087 11.113 -14.309 1.00 74.75 97 VAL A N 1
ATOM 776 C CA . VAL A 1 97 ? -12.608 11.872 -13.160 1.00 74.75 97 VAL A CA 1
ATOM 777 C C . VAL A 1 97 ? -11.706 11.765 -11.924 1.00 74.75 97 VAL A C 1
ATOM 779 O O . VAL A 1 97 ? -11.496 12.756 -11.231 1.00 74.75 97 VAL A O 1
ATOM 782 N N . ALA A 1 98 ? -11.092 10.598 -11.678 1.00 75.50 98 ALA A N 1
ATOM 783 C CA . ALA A 1 98 ? -10.131 10.425 -10.585 1.00 75.50 98 ALA A CA 1
ATOM 784 C C . ALA A 1 98 ? -8.814 11.152 -10.882 1.00 75.50 98 ALA A C 1
ATOM 786 O O . ALA A 1 98 ? -8.238 11.790 -10.005 1.00 75.50 98 ALA A O 1
ATOM 787 N N . LYS A 1 99 ? -8.363 11.114 -12.141 1.00 78.06 99 LYS A N 1
ATOM 788 C CA . LYS A 1 99 ? -7.179 11.850 -12.596 1.00 78.06 99 LYS A CA 1
ATOM 789 C C . LYS A 1 99 ? -7.377 13.368 -12.523 1.00 78.06 99 LYS A C 1
ATOM 791 O O . LYS A 1 99 ? -6.419 14.081 -12.244 1.00 78.06 99 LYS A O 1
ATOM 796 N N . ALA A 1 100 ? -8.599 13.846 -12.759 1.00 78.50 100 ALA A N 1
ATOM 797 C CA . ALA A 1 100 ? -8.983 15.252 -12.645 1.00 78.50 100 ALA A CA 1
ATOM 798 C C . ALA A 1 100 ? -9.323 15.689 -11.206 1.00 78.50 100 ALA A C 1
ATOM 800 O O . ALA A 1 100 ? -9.591 16.868 -10.991 1.00 78.50 100 ALA A O 1
ATOM 801 N N . ALA A 1 101 ? -9.292 14.767 -10.235 1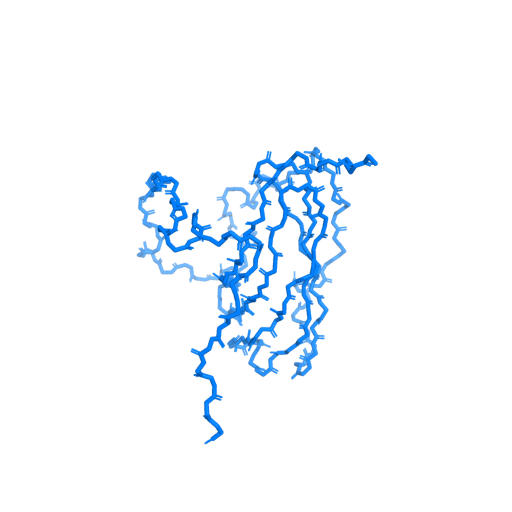.00 78.38 101 ALA A N 1
ATOM 802 C CA . ALA A 1 101 ? -9.679 15.014 -8.847 1.00 78.38 101 ALA A CA 1
ATOM 803 C C . ALA A 1 101 ? -11.085 15.640 -8.713 1.00 78.38 101 ALA A C 1
ATOM 805 O O . ALA A 1 101 ? -11.304 16.541 -7.904 1.00 78.38 101 ALA A O 1
ATOM 806 N N . GLU A 1 102 ? -12.043 15.170 -9.519 1.00 73.69 102 GLU A N 1
ATOM 807 C CA . GLU A 1 102 ? -13.419 15.665 -9.467 1.00 73.69 102 GLU A CA 1
ATOM 808 C C . GLU A 1 102 ? -14.132 15.265 -8.157 1.00 73.69 102 GLU A C 1
ATOM 810 O O . GLU A 1 102 ? -13.861 14.190 -7.604 1.00 73.69 102 GLU A O 1
ATOM 815 N N . PRO A 1 103 ? -15.081 16.086 -7.660 1.00 71.38 103 PRO A N 1
ATOM 816 C CA . PRO A 1 103 ? -15.859 15.771 -6.463 1.00 71.38 103 PRO A CA 1
ATOM 817 C C . PRO A 1 103 ? -16.564 14.412 -6.577 1.00 71.38 103 PRO A C 1
ATOM 819 O O . PRO A 1 103 ? -17.275 14.147 -7.543 1.00 71.38 103 PRO A O 1
ATOM 822 N N . GLY A 1 104 ? -16.369 13.540 -5.585 1.00 66.06 104 GLY A N 1
ATOM 823 C CA . GLY A 1 104 ? -16.900 12.168 -5.593 1.00 66.06 104 GLY A CA 1
ATOM 824 C C . GLY A 1 104 ? -15.995 11.133 -6.275 1.00 66.06 104 GLY A C 1
ATOM 825 O O . GLY A 1 104 ? -16.236 9.938 -6.126 1.00 66.06 104 GLY A O 1
ATOM 826 N N . ALA A 1 105 ? -14.932 11.569 -6.960 1.00 58.12 105 ALA A N 1
ATOM 827 C CA . ALA A 1 105 ? -13.828 10.721 -7.419 1.00 58.12 105 ALA A CA 1
ATOM 828 C C . ALA A 1 105 ? -12.559 10.894 -6.561 1.00 58.12 105 ALA A C 1
ATOM 830 O O . ALA A 1 105 ? -11.615 10.110 -6.675 1.00 58.12 105 ALA A O 1
ATOM 831 N N . THR A 1 106 ? -12.545 11.894 -5.677 1.00 54.78 106 THR A N 1
ATOM 832 C CA . THR A 1 106 ? -11.563 12.058 -4.607 1.00 54.78 106 THR A CA 1
ATOM 833 C C . THR A 1 106 ? -12.066 11.358 -3.349 1.00 54.78 106 THR A C 1
ATOM 835 O O . THR A 1 106 ? -13.131 11.681 -2.832 1.00 54.78 106 THR A O 1
ATOM 838 N N . GLY A 1 107 ? -11.281 10.435 -2.786 1.00 52.66 107 GLY A N 1
ATOM 839 C CA . GLY A 1 107 ? -11.530 9.863 -1.449 1.00 52.66 107 GLY A CA 1
ATOM 840 C C . GLY A 1 107 ? -11.342 10.868 -0.298 1.00 52.66 107 GLY A C 1
ATOM 841 O O . GLY A 1 107 ? -11.066 10.471 0.826 1.00 52.66 107 GLY A O 1
ATOM 842 N N . ILE A 1 108 ? -11.416 12.165 -0.600 1.00 45.53 108 ILE A N 1
ATOM 843 C CA . ILE A 1 108 ? -11.168 13.307 0.274 1.00 45.53 108 ILE A CA 1
ATOM 844 C C . ILE A 1 108 ? -12.374 14.223 0.061 1.00 45.53 108 ILE A C 1
ATOM 846 O O . ILE A 1 108 ? -12.535 14.754 -1.044 1.00 45.53 108 ILE A O 1
ATOM 850 N N . LYS A 1 109 ? -13.257 14.340 1.063 1.00 43.34 109 LYS A N 1
ATOM 851 C CA . LYS A 1 109 ? -14.454 15.194 0.959 1.00 43.34 109 LYS A CA 1
ATOM 852 C C . LYS A 1 109 ? -14.136 16.668 1.185 1.00 43.34 109 LYS A C 1
ATOM 854 O O . LYS A 1 109 ? -14.866 17.497 0.662 1.00 43.34 109 LYS A O 1
ATOM 859 N N . ASP A 1 110 ? -13.001 16.986 1.802 1.00 40.62 110 ASP A N 1
ATOM 860 C CA . ASP A 1 110 ? -12.528 18.356 1.964 1.00 40.62 110 ASP A CA 1
ATOM 861 C C . ASP A 1 110 ? -10.994 18.397 1.890 1.00 40.62 110 ASP A C 1
ATOM 863 O O . ASP A 1 110 ? -10.302 18.202 2.886 1.00 40.62 110 ASP A O 1
ATOM 867 N N . LEU A 1 111 ? -10.421 18.660 0.706 1.00 39.25 111 LEU A N 1
ATOM 868 C CA . LEU A 1 111 ? -9.029 19.118 0.678 1.00 39.25 111 LEU A CA 1
ATOM 869 C C . LEU A 1 111 ? -9.003 20.524 1.301 1.00 39.25 111 LEU A C 1
ATOM 871 O O . LEU A 1 111 ? -9.615 21.434 0.727 1.00 39.25 111 LEU A O 1
ATOM 875 N N . PRO A 1 112 ? -8.268 20.773 2.401 1.00 33.66 112 PRO A N 1
ATOM 876 C CA . PRO A 1 112 ? -7.916 22.141 2.739 1.00 33.66 112 PRO A CA 1
ATOM 877 C C . PRO A 1 112 ? -7.178 22.733 1.533 1.00 33.66 112 PRO A C 1
ATOM 879 O O . PRO A 1 112 ? -6.230 22.138 1.015 1.00 33.66 112 PRO A O 1
ATOM 882 N N . LYS A 1 113 ? -7.625 23.903 1.059 1.00 39.69 113 LYS A N 1
ATOM 883 C CA . LYS A 1 113 ? -7.076 24.588 -0.131 1.00 39.69 113 LYS A CA 1
ATOM 884 C C . LYS A 1 113 ? -5.559 24.848 -0.043 1.00 39.69 113 LYS A C 1
ATOM 886 O O . LYS A 1 113 ? -4.934 25.127 -1.059 1.00 39.69 113 LYS A O 1
ATOM 891 N N . GLU A 1 114 ? -4.970 24.713 1.144 1.00 39.91 114 GLU A N 1
ATOM 892 C CA . GLU A 1 114 ? -3.528 24.770 1.408 1.00 39.91 114 GLU A CA 1
ATOM 893 C C . GLU A 1 114 ? -2.727 23.561 0.897 1.00 39.91 114 GLU A C 1
ATOM 895 O O . GLU A 1 114 ? -1.530 23.695 0.662 1.00 39.91 114 GLU A O 1
ATOM 900 N N . LEU A 1 115 ? -3.361 22.404 0.662 1.00 37.38 115 LEU A N 1
ATOM 901 C CA . LEU A 1 115 ? -2.700 21.213 0.106 1.00 37.38 115 LEU A CA 1
ATOM 902 C C . LEU A 1 115 ? -2.676 21.176 -1.428 1.00 37.38 115 LEU A C 1
ATOM 904 O O . LEU A 1 115 ? -2.066 20.276 -2.005 1.00 37.38 115 LEU A O 1
ATOM 908 N N . VAL A 1 116 ? -3.212 22.206 -2.098 1.00 38.97 116 VAL A N 1
ATOM 909 C CA . VAL A 1 116 ? -2.811 22.550 -3.474 1.00 38.97 116 VAL A CA 1
ATOM 910 C C . VAL A 1 116 ? -1.424 23.202 -3.409 1.00 38.97 116 VAL A C 1
ATOM 912 O O . VAL A 1 116 ? -1.202 24.343 -3.813 1.00 38.97 116 VAL A O 1
ATOM 915 N N . VAL A 1 117 ? -0.464 22.477 -2.835 1.00 36.16 117 VAL A N 1
ATOM 916 C CA . VAL A 1 117 ? 0.941 22.832 -2.927 1.00 36.16 117 VAL A CA 1
ATOM 917 C C . VAL A 1 117 ? 1.266 22.709 -4.407 1.00 36.16 117 VAL A C 1
ATOM 919 O O . VAL A 1 117 ? 1.050 21.656 -5.011 1.00 36.16 117 VAL A O 1
ATOM 922 N N . LYS A 1 118 ? 1.718 23.815 -5.011 1.00 31.23 118 LYS A N 1
ATOM 923 C CA . LYS A 1 118 ? 2.274 23.840 -6.371 1.00 31.23 118 LYS A CA 1
ATOM 924 C C . LYS A 1 118 ? 3.092 22.563 -6.591 1.00 31.23 118 LYS A C 1
ATOM 926 O O . LYS A 1 118 ? 3.823 22.217 -5.663 1.00 31.23 118 LYS A O 1
ATOM 931 N N . PRO A 1 119 ? 3.005 21.894 -7.758 1.00 33.75 119 PRO A N 1
ATOM 932 C CA . PRO A 1 119 ? 3.743 20.664 -8.015 1.00 33.75 119 PRO A CA 1
ATOM 933 C C . PRO A 1 119 ? 5.194 20.843 -7.576 1.00 33.75 119 PRO A C 1
ATOM 935 O O . PRO A 1 119 ? 5.947 21.597 -8.194 1.00 33.75 119 PRO A O 1
ATOM 938 N N . VAL A 1 120 ? 5.566 20.221 -6.458 1.00 30.55 120 VAL A N 1
ATOM 939 C CA . VAL A 1 120 ? 6.962 20.179 -6.052 1.00 30.55 120 VAL A CA 1
ATOM 940 C C . VAL A 1 120 ? 7.584 19.232 -7.057 1.00 30.55 120 VAL A C 1
ATOM 942 O O . VAL A 1 120 ? 7.210 18.060 -7.122 1.00 30.55 120 VAL A O 1
ATOM 945 N N . ALA A 1 121 ? 8.445 19.774 -7.921 1.00 28.47 121 ALA A N 1
ATOM 946 C CA . ALA A 1 121 ? 9.232 18.965 -8.835 1.00 28.47 121 ALA A CA 1
ATOM 947 C C . ALA A 1 121 ? 9.840 17.807 -8.029 1.00 28.47 121 ALA A C 1
ATOM 949 O O . ALA A 1 121 ? 10.306 18.066 -6.914 1.00 28.47 121 ALA A O 1
ATOM 950 N N . PRO A 1 122 ? 9.800 16.559 -8.535 1.00 31.94 122 PRO A N 1
ATOM 951 C CA . PRO A 1 122 ? 10.363 15.428 -7.816 1.00 31.94 122 PRO A CA 1
ATOM 952 C C . PRO A 1 122 ? 11.773 15.814 -7.389 1.00 31.94 122 PRO A C 1
ATOM 954 O O . PRO A 1 122 ? 12.614 16.141 -8.229 1.00 31.94 122 PRO A O 1
ATOM 957 N N . THR A 1 123 ? 11.996 15.864 -6.077 1.00 29.33 123 THR A N 1
ATOM 958 C CA . THR A 1 123 ? 13.330 16.071 -5.528 1.00 29.33 123 THR A CA 1
ATOM 959 C C . THR A 1 123 ? 14.226 15.024 -6.190 1.00 29.33 123 THR A C 1
ATOM 961 O O . THR A 1 123 ? 13.812 13.860 -6.262 1.00 29.33 123 THR A O 1
ATOM 964 N N . PRO A 1 124 ? 15.380 15.410 -6.765 1.00 39.81 124 PRO A N 1
ATOM 965 C CA . PRO A 1 124 ? 16.255 14.446 -7.412 1.00 39.81 124 PRO A CA 1
ATOM 966 C C . PRO A 1 124 ? 16.537 13.325 -6.415 1.00 39.81 124 PRO A C 1
ATOM 968 O O . PRO A 1 124 ? 16.767 13.610 -5.244 1.00 39.81 124 PRO A O 1
ATOM 971 N N . ALA A 1 125 ? 16.386 12.094 -6.912 1.00 40.00 125 ALA A N 1
ATOM 972 C CA . ALA A 1 125 ? 16.673 10.803 -6.297 1.00 40.00 125 ALA A CA 1
ATOM 973 C C . ALA A 1 125 ? 17.041 10.851 -4.807 1.00 40.00 125 ALA A C 1
ATOM 975 O O . ALA A 1 125 ? 18.071 11.407 -4.437 1.00 40.00 125 ALA A O 1
ATOM 976 N N . VAL A 1 126 ? 16.265 10.158 -3.965 1.00 40.88 126 VAL A N 1
ATOM 977 C CA . VAL A 1 126 ? 16.777 9.700 -2.668 1.00 40.88 126 VAL A CA 1
ATOM 978 C C . VAL A 1 126 ? 18.029 8.874 -2.964 1.00 40.88 126 VAL A C 1
ATOM 980 O O . VAL A 1 126 ? 17.946 7.706 -3.346 1.00 40.88 126 VAL A O 1
ATOM 983 N N . GLU A 1 127 ? 19.193 9.511 -2.883 1.00 40.16 127 GLU A N 1
ATOM 984 C CA . GLU A 1 127 ? 20.462 8.824 -2.985 1.00 40.16 127 GLU A CA 1
ATOM 985 C C . GLU A 1 127 ? 20.577 7.926 -1.752 1.00 40.16 127 GLU A C 1
ATOM 987 O O . GLU A 1 127 ? 20.305 8.372 -0.631 1.00 40.16 127 GLU A O 1
ATOM 992 N N . PRO A 1 128 ? 20.939 6.645 -1.923 1.00 34.41 128 PRO A N 1
ATOM 993 C CA . PRO A 1 128 ? 21.169 5.778 -0.784 1.00 34.41 128 PRO A CA 1
ATOM 994 C C . PRO A 1 128 ? 22.228 6.415 0.120 1.00 34.41 128 PRO A C 1
ATOM 996 O O . PRO A 1 128 ? 23.287 6.837 -0.351 1.00 34.41 128 PRO A O 1
ATOM 999 N N . SER A 1 129 ? 21.937 6.462 1.423 1.00 39.09 129 SER A N 1
ATOM 1000 C CA . SER A 1 129 ? 22.896 6.872 2.452 1.00 39.09 129 SER A CA 1
ATOM 1001 C C . SER A 1 129 ? 24.232 6.154 2.245 1.00 39.09 129 SER A C 1
ATOM 1003 O O . SER A 1 129 ? 24.260 4.971 1.895 1.00 39.09 129 SER A O 1
ATOM 1005 N N . ALA A 1 130 ? 25.345 6.845 2.508 1.00 37.09 130 ALA A N 1
ATOM 1006 C CA . ALA A 1 130 ? 26.692 6.282 2.413 1.00 37.09 130 ALA A CA 1
ATOM 1007 C C . ALA A 1 130 ? 26.849 4.959 3.197 1.00 37.09 130 ALA A C 1
ATOM 1009 O O . ALA A 1 130 ? 27.640 4.106 2.801 1.00 37.09 130 ALA A O 1
ATOM 1010 N N . ALA A 1 131 ? 26.038 4.739 4.239 1.00 43.09 131 ALA A N 1
ATOM 1011 C CA . ALA A 1 131 ? 26.008 3.490 5.000 1.00 43.09 131 ALA A CA 1
ATOM 1012 C C . ALA A 1 131 ? 25.468 2.285 4.200 1.00 43.09 131 ALA A C 1
ATOM 1014 O O . ALA A 1 131 ? 25.935 1.165 4.386 1.00 43.09 131 ALA A O 1
ATOM 1015 N N . ALA A 1 132 ? 24.536 2.497 3.264 1.00 40.66 132 ALA A N 1
ATOM 1016 C CA . ALA A 1 132 ? 23.999 1.436 2.408 1.00 40.66 132 ALA A CA 1
ATOM 1017 C C . ALA A 1 132 ? 24.985 1.003 1.305 1.00 40.66 132 ALA A C 1
ATOM 1019 O O . ALA A 1 132 ? 24.869 -0.098 0.773 1.00 40.66 132 ALA A O 1
ATOM 1020 N N . LYS A 1 133 ? 25.983 1.841 0.982 1.00 41.09 133 LYS A N 1
ATOM 1021 C CA . LYS A 1 133 ? 27.050 1.522 0.016 1.00 41.09 133 LYS A CA 1
ATOM 1022 C C . LYS A 1 133 ? 28.196 0.688 0.605 1.00 41.09 133 LYS A C 1
ATOM 1024 O O . LYS A 1 133 ? 29.022 0.217 -0.169 1.00 41.09 133 LYS A O 1
ATOM 1029 N N . ALA A 1 134 ? 28.257 0.501 1.926 1.00 39.38 134 ALA A N 1
ATOM 1030 C CA . ALA A 1 134 ? 29.435 -0.053 2.602 1.00 39.38 134 ALA A CA 1
ATOM 1031 C C . ALA A 1 134 ? 29.246 -1.448 3.229 1.00 39.38 134 ALA A C 1
ATOM 1033 O O . ALA A 1 134 ? 30.170 -1.956 3.859 1.00 39.38 134 ALA A O 1
ATOM 1034 N N . ALA A 1 135 ? 28.089 -2.097 3.073 1.00 39.69 135 ALA A N 1
ATOM 1035 C CA . ALA A 1 135 ? 27.911 -3.450 3.596 1.00 39.69 135 ALA A CA 1
ATOM 1036 C C . ALA A 1 135 ? 28.536 -4.487 2.646 1.00 39.69 135 ALA A C 1
ATOM 1038 O O . ALA A 1 135 ? 27.864 -5.049 1.779 1.00 39.69 135 ALA A O 1
ATOM 1039 N N . GLU A 1 136 ? 29.835 -4.742 2.806 1.00 35.38 136 GLU A N 1
ATOM 1040 C CA . GLU A 1 136 ? 30.453 -5.964 2.291 1.00 35.38 136 GLU A CA 1
ATOM 1041 C C . GLU A 1 136 ? 29.768 -7.200 2.913 1.00 35.38 136 GLU A C 1
ATOM 1043 O O . GLU A 1 136 ? 29.368 -7.170 4.086 1.00 35.38 136 GLU A O 1
ATOM 1048 N N . PRO A 1 137 ? 29.599 -8.303 2.159 1.00 36.06 137 PRO A N 1
ATOM 1049 C CA . PRO A 1 137 ? 28.999 -9.523 2.683 1.00 36.06 137 PRO A CA 1
ATOM 1050 C C . PRO A 1 137 ? 29.938 -10.150 3.724 1.00 36.06 137 PRO A C 1
ATOM 1052 O O . PRO A 1 137 ? 30.871 -10.864 3.371 1.00 36.06 137 PRO A O 1
ATOM 1055 N N . GLY A 1 138 ? 29.695 -9.878 5.010 1.00 44.19 138 GLY A N 1
ATOM 1056 C CA . GLY A 1 138 ? 30.477 -10.463 6.107 1.00 44.19 138 GLY A CA 1
ATOM 1057 C C . GLY A 1 138 ? 30.618 -9.645 7.394 1.00 44.19 138 GLY A C 1
ATOM 1058 O O . GLY A 1 138 ? 31.307 -10.104 8.300 1.00 44.19 138 GLY A O 1
ATOM 1059 N N . ALA A 1 139 ? 30.000 -8.469 7.533 1.00 33.78 139 ALA A N 1
ATOM 1060 C CA . ALA A 1 139 ? 30.140 -7.682 8.761 1.00 33.78 139 ALA A CA 1
ATOM 1061 C C . ALA A 1 139 ? 29.313 -8.269 9.926 1.00 33.78 139 ALA A C 1
ATOM 1063 O O . ALA A 1 139 ? 28.106 -8.053 10.032 1.00 33.78 139 ALA A O 1
ATOM 1064 N N . THR A 1 140 ? 29.967 -9.006 10.825 1.00 41.03 140 THR A N 1
ATOM 1065 C CA . THR A 1 140 ? 29.449 -9.298 12.168 1.00 41.03 140 THR A CA 1
ATOM 1066 C C . THR A 1 140 ? 29.354 -8.005 12.973 1.00 41.03 140 THR A C 1
ATOM 1068 O O . THR A 1 140 ? 30.357 -7.318 13.163 1.00 41.03 140 THR A O 1
ATOM 1071 N N . VAL A 1 141 ? 28.158 -7.679 13.470 1.00 43.06 141 VAL A N 1
ATOM 1072 C CA . VAL A 1 141 ? 27.957 -6.557 14.395 1.00 43.06 141 VAL A CA 1
ATOM 1073 C C . VAL A 1 141 ? 28.399 -7.001 15.789 1.00 43.06 141 VAL A C 1
ATOM 1075 O O . VAL A 1 141 ? 27.638 -7.603 16.543 1.00 43.06 141 VAL A O 1
ATOM 1078 N N . SER A 1 142 ? 29.659 -6.741 16.120 1.00 44.31 142 SER A N 1
ATOM 1079 C CA . SER A 1 142 ? 30.179 -6.894 17.477 1.00 44.31 142 SER A CA 1
ATOM 1080 C C . SER A 1 142 ? 29.676 -5.719 18.315 1.00 44.31 142 SER A C 1
ATOM 1082 O O . SER A 1 142 ? 30.156 -4.607 18.112 1.00 44.31 142 SER A O 1
ATOM 1084 N N . ASN A 1 143 ? 28.680 -5.971 19.175 1.00 41.22 143 ASN A N 1
ATOM 1085 C CA . ASN A 1 143 ? 28.300 -5.234 20.404 1.00 41.22 143 ASN A CA 1
ATOM 1086 C C . ASN A 1 143 ? 26.777 -5.182 20.620 1.00 41.22 143 ASN A C 1
ATOM 1088 O O . ASN A 1 143 ? 26.193 -4.115 20.796 1.00 41.22 143 ASN A O 1
ATOM 1092 N N . PHE A 1 144 ? 26.137 -6.351 20.666 1.00 33.22 144 PHE A N 1
ATOM 1093 C CA . PHE A 1 144 ? 24.933 -6.517 21.477 1.00 33.22 144 PHE A CA 1
ATOM 1094 C C . PHE A 1 144 ? 25.372 -7.062 22.836 1.00 33.22 144 PHE A C 1
ATOM 1096 O O . PHE A 1 144 ? 25.742 -8.229 22.946 1.00 33.22 144 PHE A O 1
ATOM 1103 N N . THR A 1 145 ? 25.366 -6.215 23.857 1.00 37.97 145 THR A N 1
ATOM 1104 C CA . THR A 1 145 ? 25.377 -6.664 25.252 1.00 37.97 145 THR A CA 1
ATOM 1105 C C . THR A 1 145 ? 23.946 -6.562 25.773 1.00 37.97 145 THR A C 1
ATOM 1107 O O . THR A 1 145 ? 23.302 -5.535 25.558 1.00 37.97 145 THR A O 1
ATOM 1110 N N . ASN A 1 146 ? 23.471 -7.664 26.367 1.00 38.50 146 ASN A N 1
ATOM 1111 C CA . ASN A 1 146 ? 22.142 -7.845 26.972 1.00 38.50 146 ASN A CA 1
ATOM 1112 C C . ASN A 1 146 ? 21.770 -6.761 27.986 1.00 38.50 146 ASN A C 1
ATOM 1114 O O . ASN A 1 146 ? 22.675 -6.342 28.743 1.00 38.50 146 ASN A O 1
#

Foldseek 3Di:
DDDDDPWDKDWDWDWDQLAQQWIWTWTGIDTQRAKDKIWGPFIDHQGGQKTDIKIWDDADPPPDIDIDDPIDPGDDDDVVVVDDDDPRHNPDDDDPCLVVVHQVSRSHNDDPPVVVPPPPDPDPDPDPDPVVVPDDPPDDPPDDDD

Secondary structure (DSSP, 8-state):
-----SS-EEEEEEEEE-GGG-EEEEEEEEETTS-EEEEEEEE-GGGTT-EEEEEEEEEETTTEEEEEEEEESSPPPPTTTSPPPPP--TT----HHHHTT-TTTSS-S---GGG-----PPPS--PPPTTTT---TT--------